Protein AF-A0A2H5YA88-F1 (afdb_monomer_lite)

Structure (mmCIF, N/CA/C/O backbone):
data_AF-A0A2H5YA88-F1
#
_entry.id   AF-A0A2H5YA88-F1
#
loop_
_atom_site.group_PDB
_atom_site.id
_atom_site.type_symbol
_atom_site.label_atom_id
_atom_site.label_alt_id
_atom_site.label_comp_id
_atom_site.label_asym_id
_atom_site.label_entity_id
_atom_site.label_seq_id
_atom_site.pdbx_PDB_ins_code
_atom_site.Cartn_x
_atom_site.Cartn_y
_atom_site.Cartn_z
_atom_site.occupancy
_atom_site.B_iso_or_equiv
_atom_site.auth_seq_id
_atom_site.auth_comp_id
_atom_site.auth_asym_id
_atom_site.auth_atom_id
_atom_site.pdbx_PDB_model_num
ATOM 1 N N . MET A 1 1 ? -12.006 3.387 -10.095 1.00 69.56 1 MET A N 1
ATOM 2 C CA . MET A 1 1 ? -12.401 4.688 -9.503 1.00 69.56 1 MET A CA 1
ATOM 3 C C . MET A 1 1 ? -11.490 5.780 -10.049 1.00 69.56 1 MET A C 1
ATOM 5 O O . MET A 1 1 ? -10.291 5.551 -10.078 1.00 69.56 1 MET A O 1
ATOM 9 N N . ARG A 1 2 ? -12.018 6.943 -10.466 1.00 90.81 2 ARG A N 1
ATOM 10 C CA . ARG A 1 2 ? -11.191 8.052 -11.000 1.00 90.81 2 ARG A CA 1
ATOM 11 C C . ARG A 1 2 ? -10.284 8.696 -9.940 1.00 90.81 2 ARG A C 1
ATOM 13 O O . ARG A 1 2 ? -9.169 9.083 -10.257 1.00 90.81 2 ARG A O 1
ATOM 20 N N . ALA A 1 3 ? -10.730 8.746 -8.684 1.00 92.00 3 ALA A N 1
ATOM 21 C CA . ALA A 1 3 ? -9.955 9.311 -7.575 1.00 92.00 3 ALA A CA 1
ATOM 22 C C . ALA A 1 3 ? -8.628 8.570 -7.309 1.00 92.00 3 ALA A C 1
ATOM 24 O O . ALA A 1 3 ? -7.672 9.178 -6.848 1.00 92.00 3 ALA A O 1
ATOM 25 N N . ALA A 1 4 ? -8.550 7.280 -7.651 1.00 94.31 4 ALA A N 1
ATOM 26 C CA . ALA A 1 4 ? -7.355 6.460 -7.455 1.00 94.31 4 ALA A CA 1
ATOM 27 C C . ALA A 1 4 ? -6.375 6.502 -8.643 1.00 94.31 4 ALA A C 1
ATOM 29 O O . ALA A 1 4 ? -5.309 5.898 -8.566 1.00 94.31 4 ALA A O 1
ATOM 30 N N . THR A 1 5 ? -6.705 7.187 -9.748 1.00 95.06 5 THR A N 1
ATOM 31 C CA . THR A 1 5 ? -5.843 7.239 -10.945 1.00 95.06 5 THR A CA 1
ATOM 32 C C . THR A 1 5 ? -4.461 7.783 -10.619 1.00 95.06 5 THR A C 1
ATOM 34 O O . THR A 1 5 ? -3.464 7.277 -11.133 1.00 95.06 5 THR A O 1
ATOM 37 N N . SER A 1 6 ? -4.393 8.778 -9.732 1.00 95.62 6 SER A N 1
ATOM 38 C CA . SER A 1 6 ? -3.120 9.350 -9.323 1.00 95.62 6 SER A CA 1
ATOM 39 C C . SER A 1 6 ? -2.213 8.305 -8.693 1.00 95.62 6 SER A C 1
ATOM 41 O O . SER A 1 6 ? -1.019 8.496 -8.792 1.00 95.62 6 SER A O 1
ATOM 43 N N . PHE A 1 7 ? -2.710 7.193 -8.129 1.00 97.75 7 PHE A N 1
ATOM 44 C CA . PHE A 1 7 ? -1.893 6.178 -7.449 1.00 97.75 7 PHE A CA 1
ATOM 45 C C . PHE A 1 7 ? -0.937 5.382 -8.370 1.00 97.75 7 PHE A C 1
ATOM 47 O O . PHE A 1 7 ? -0.061 4.662 -7.880 1.00 97.75 7 PHE A O 1
ATOM 54 N N . GLY A 1 8 ? -1.074 5.478 -9.695 1.00 95.75 8 GLY A N 1
ATOM 55 C CA . GLY A 1 8 ? -0.344 4.652 -10.669 1.00 95.75 8 GLY A CA 1
ATOM 56 C C . GLY A 1 8 ? 1.147 4.977 -10.868 1.00 95.75 8 GLY A C 1
ATOM 57 O O . GLY A 1 8 ? 1.504 5.948 -11.526 1.00 95.75 8 GLY A O 1
ATOM 58 N N . GLY A 1 9 ? 2.042 4.096 -10.406 1.00 95.56 9 GLY A N 1
ATOM 59 C CA . GLY A 1 9 ? 3.493 4.371 -10.342 1.00 95.56 9 GLY A CA 1
ATOM 60 C C . GLY A 1 9 ? 3.963 4.823 -8.955 1.00 95.56 9 GLY A C 1
ATOM 61 O O . GLY A 1 9 ? 5.127 5.184 -8.772 1.00 95.56 9 GLY A O 1
ATOM 62 N N . GLY A 1 10 ? 3.048 4.754 -7.985 1.00 96.44 10 GLY A N 1
ATOM 63 C CA . GLY A 1 10 ? 3.292 4.835 -6.554 1.00 96.44 10 GLY A CA 1
ATOM 64 C C . GLY A 1 10 ? 3.553 6.229 -5.990 1.00 96.44 10 GLY A C 1
ATOM 65 O O . GLY A 1 10 ? 4.360 6.384 -5.085 1.00 96.44 10 GLY A O 1
ATOM 66 N N . VAL A 1 11 ? 2.981 7.310 -6.499 1.00 74.62 11 VAL A N 1
ATOM 67 C CA . VAL A 1 11 ? 1.591 7.455 -6.940 1.00 74.62 11 VAL A CA 1
ATOM 68 C C . VAL A 1 11 ? 1.612 7.995 -8.356 1.00 74.62 11 VAL A C 1
ATOM 70 O O . VAL A 1 11 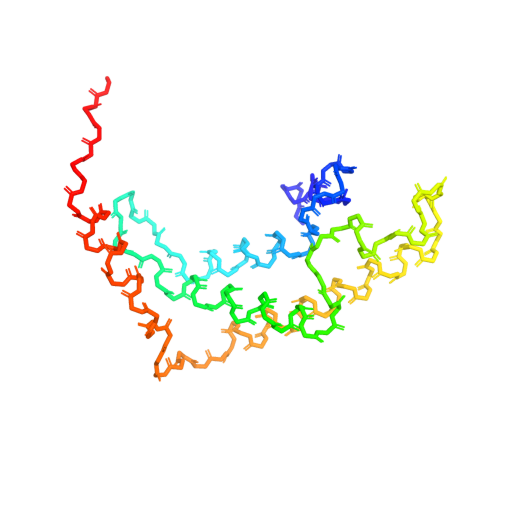? 1.457 7.213 -9.269 1.00 74.62 11 VAL A O 1
ATOM 73 N N . ALA A 1 12 ? 1.944 9.259 -8.579 1.00 95.44 12 ALA A N 1
ATOM 74 C CA . ALA A 1 12 ? 2.094 9.819 -9.917 1.00 95.44 12 ALA A CA 1
ATOM 75 C C . ALA A 1 12 ? 3.540 9.626 -10.410 1.00 95.44 12 ALA A C 1
ATOM 77 O O . ALA A 1 12 ? 4.289 10.588 -10.535 1.00 95.44 12 ALA A O 1
ATOM 78 N N . LEU A 1 13 ? 3.962 8.371 -10.615 1.00 95.38 13 LEU A N 1
ATOM 79 C CA . LEU A 1 13 ? 5.325 7.992 -11.048 1.00 95.38 13 LEU A CA 1
ATOM 80 C C . LEU A 1 13 ? 6.476 8.378 -10.095 1.00 95.38 13 LEU A C 1
ATOM 82 O O . LEU A 1 13 ? 7.644 8.270 -10.465 1.00 95.38 13 LEU A O 1
ATOM 86 N N . SER A 1 14 ? 6.186 8.768 -8.853 1.00 96.88 14 SER A N 1
ATOM 87 C CA . SER A 1 14 ? 7.210 9.150 -7.867 1.00 96.88 14 SER A CA 1
ATOM 88 C C . SER A 1 14 ? 8.039 7.976 -7.335 1.00 96.88 14 SER A C 1
ATOM 90 O O . SER A 1 14 ? 8.969 8.192 -6.562 1.00 96.88 14 SER A O 1
ATOM 92 N N . LYS A 1 15 ? 7.702 6.734 -7.718 1.00 96.56 15 LYS A N 1
ATOM 93 C CA . LYS A 1 15 ? 8.366 5.497 -7.274 1.00 96.56 15 LYS A CA 1
ATOM 94 C C . LYS A 1 15 ? 8.280 5.243 -5.756 1.00 96.56 15 LYS A C 1
ATOM 96 O O . LYS A 1 15 ? 9.000 4.381 -5.253 1.00 96.56 15 LYS A O 1
ATOM 101 N N . GLY A 1 16 ? 7.379 5.936 -5.053 1.00 97.88 16 GLY A N 1
ATOM 102 C CA . GLY A 1 16 ? 7.112 5.795 -3.618 1.00 97.88 16 GLY A CA 1
ATOM 103 C C . GLY A 1 16 ? 6.306 4.540 -3.269 1.00 97.88 16 GLY A C 1
ATOM 104 O O . GLY A 1 16 ? 6.573 3.458 -3.785 1.00 97.88 16 GLY A O 1
ATOM 105 N N . MET A 1 17 ? 5.320 4.647 -2.375 1.00 97.81 17 MET A N 1
ATOM 106 C CA . MET A 1 17 ? 4.460 3.515 -1.996 1.00 97.81 17 MET A CA 1
ATOM 107 C C . MET A 1 17 ? 3.660 3.007 -3.201 1.00 97.81 17 MET A C 1
ATOM 109 O O . MET A 1 17 ? 3.043 3.798 -3.902 1.00 97.81 17 MET A O 1
ATOM 113 N N . CYS A 1 18 ? 3.641 1.695 -3.447 1.00 98.44 18 CYS A N 1
ATOM 114 C CA . CYS A 1 18 ? 2.925 1.108 -4.577 1.00 98.44 18 CYS A CA 1
ATOM 115 C C . CYS A 1 18 ? 1.439 1.491 -4.580 1.00 98.44 18 CYS A C 1
ATOM 117 O O . CYS A 1 18 ? 0.764 1.401 -3.557 1.00 98.44 18 CYS A O 1
ATOM 119 N N . GLY A 1 19 ? 0.910 1.856 -5.751 1.00 98.06 19 GLY A N 1
ATOM 120 C CA . GLY A 1 19 ? -0.469 2.332 -5.873 1.00 98.06 19 GLY A CA 1
ATOM 121 C C . GLY A 1 19 ? -1.528 1.332 -5.413 1.00 98.06 19 GLY A C 1
ATOM 122 O O . GLY A 1 19 ? -2.544 1.736 -4.852 1.00 98.06 19 GLY A O 1
ATOM 123 N N . CYS A 1 20 ? -1.283 0.028 -5.586 1.00 98.25 20 CYS A N 1
ATOM 124 C CA . CYS A 1 20 ? -2.181 -1.005 -5.066 1.00 98.25 20 CYS A CA 1
ATOM 125 C C . CYS A 1 20 ? -2.176 -1.044 -3.528 1.00 98.25 20 CYS A C 1
ATOM 127 O O . CYS A 1 20 ? -3.233 -1.177 -2.923 1.00 98.25 20 CYS A O 1
ATOM 129 N N . VAL A 1 21 ? -1.027 -0.805 -2.888 1.00 98.44 21 VAL A N 1
ATOM 130 C CA . VAL A 1 21 ? -0.918 -0.711 -1.425 1.00 98.44 21 VAL A CA 1
ATOM 131 C C . VAL A 1 21 ? -1.682 0.506 -0.899 1.00 98.44 21 VAL A C 1
ATOM 133 O O . VAL A 1 21 ? -2.431 0.386 0.069 1.00 98.44 21 VAL A O 1
ATOM 136 N N . SER A 1 22 ? -1.567 1.660 -1.565 1.00 97.75 22 SER A N 1
ATOM 137 C CA . SER A 1 22 ? -2.364 2.849 -1.226 1.00 97.75 22 SER A CA 1
ATOM 138 C C . SER A 1 22 ? -3.868 2.601 -1.400 1.00 97.75 22 SER A C 1
ATOM 140 O O . SER A 1 22 ? -4.660 2.983 -0.540 1.00 97.75 22 SER A O 1
ATOM 142 N N . ALA A 1 23 ? -4.268 1.908 -2.471 1.00 96.94 23 ALA A N 1
ATOM 143 C CA . ALA A 1 23 ? -5.662 1.537 -2.704 1.00 96.94 23 ALA A CA 1
ATOM 144 C C . ALA A 1 23 ? -6.200 0.558 -1.645 1.00 96.94 23 ALA A C 1
ATOM 146 O O . ALA A 1 23 ? -7.338 0.710 -1.206 1.00 96.94 23 ALA A O 1
ATOM 147 N N . ALA A 1 24 ? -5.390 -0.406 -1.197 1.00 97.44 24 ALA A N 1
ATOM 148 C CA . ALA A 1 24 ? -5.752 -1.333 -0.128 1.00 97.44 24 ALA A CA 1
ATOM 149 C C . ALA A 1 24 ? -5.976 -0.612 1.205 1.00 97.44 24 ALA A C 1
ATOM 151 O O . ALA A 1 24 ? -6.999 -0.822 1.854 1.00 97.44 24 ALA A O 1
ATOM 152 N N . ALA A 1 25 ? -5.060 0.286 1.582 1.00 95.62 25 ALA A N 1
ATOM 153 C CA . ALA A 1 25 ? -5.203 1.099 2.787 1.00 95.62 25 ALA A CA 1
ATOM 154 C C . ALA A 1 25 ? -6.475 1.962 2.739 1.00 95.62 25 ALA A C 1
ATOM 156 O O . ALA A 1 25 ? -7.212 2.027 3.721 1.00 95.62 25 ALA A O 1
ATOM 157 N N . MET A 1 26 ? -6.772 2.563 1.581 1.00 95.31 26 MET A N 1
ATOM 158 C CA . MET A 1 26 ? -8.006 3.321 1.370 1.00 95.31 26 MET A CA 1
ATOM 159 C C . MET A 1 26 ? -9.250 2.435 1.526 1.00 95.31 26 MET A C 1
ATOM 161 O O . MET A 1 26 ? -10.165 2.805 2.253 1.00 95.31 26 MET A O 1
ATOM 165 N N . ALA A 1 27 ? -9.283 1.258 0.893 1.00 95.44 27 ALA A N 1
ATOM 166 C CA . ALA A 1 27 ? -10.424 0.345 0.965 1.00 95.44 27 ALA A CA 1
ATOM 167 C C . ALA A 1 27 ? -10.698 -0.140 2.400 1.00 95.44 27 ALA A C 1
ATOM 169 O O . ALA A 1 27 ? -11.844 -0.144 2.844 1.00 95.44 27 ALA A O 1
ATOM 170 N N . LEU A 1 28 ? -9.650 -0.493 3.148 1.00 94.19 28 LEU A N 1
ATOM 171 C CA . LEU A 1 28 ? -9.770 -0.910 4.548 1.00 94.19 28 LEU A CA 1
ATOM 172 C C . LEU A 1 28 ? -10.179 0.254 5.460 1.00 94.19 28 LEU A C 1
ATOM 174 O O . LEU A 1 28 ? -10.992 0.065 6.361 1.00 94.19 28 LEU A O 1
ATOM 178 N N . GLY A 1 29 ? -9.677 1.464 5.201 1.00 92.06 29 GLY A N 1
ATOM 179 C CA . GLY A 1 29 ? -10.113 2.674 5.897 1.00 92.06 29 GLY A CA 1
ATOM 180 C C . GLY A 1 29 ? -11.585 3.006 5.641 1.00 92.06 29 GLY A C 1
ATOM 181 O O . GLY A 1 29 ? -12.289 3.388 6.567 1.00 92.06 29 GLY A O 1
ATOM 182 N N . MET A 1 30 ? -12.079 2.799 4.417 1.00 92.19 30 MET A N 1
ATOM 183 C CA . MET A 1 30 ? -13.501 2.970 4.094 1.00 92.19 30 MET A CA 1
ATOM 184 C C . MET A 1 30 ? -14.397 1.940 4.795 1.00 92.19 30 MET A C 1
ATOM 186 O O . MET A 1 30 ? -15.541 2.254 5.102 1.00 92.19 30 MET A O 1
ATOM 190 N N . ALA A 1 31 ? -13.898 0.724 5.030 1.00 91.94 31 ALA A N 1
ATOM 191 C CA . ALA A 1 31 ? -14.670 -0.349 5.654 1.00 91.94 31 ALA A CA 1
ATOM 192 C C . ALA A 1 31 ? -14.653 -0.309 7.192 1.00 91.94 31 ALA A C 1
ATOM 194 O O . ALA A 1 31 ? -15.658 -0.630 7.819 1.00 91.94 31 ALA A O 1
ATOM 195 N N . PHE A 1 32 ? -13.521 0.061 7.799 1.00 88.19 32 PHE A N 1
ATOM 196 C CA . PHE A 1 32 ? -13.280 -0.100 9.242 1.00 88.19 32 PHE A CA 1
ATOM 197 C C . PHE A 1 32 ? -12.794 1.180 9.942 1.00 88.19 32 PHE A C 1
ATOM 199 O O . PHE A 1 32 ? -12.386 1.136 11.106 1.00 88.19 32 PHE A O 1
ATOM 206 N N . GLY A 1 33 ? -12.730 2.303 9.222 1.00 86.31 33 GLY A N 1
ATOM 207 C CA . GLY A 1 33 ? -12.275 3.588 9.750 1.00 86.31 33 GLY A CA 1
ATOM 208 C C . GLY A 1 33 ? -13.326 4.301 10.602 1.00 86.31 33 GLY A C 1
ATOM 209 O O . GLY A 1 33 ? -14.500 3.945 10.608 1.00 86.31 33 GLY A O 1
ATOM 210 N N . SER A 1 34 ? -12.885 5.338 11.318 1.00 81.31 34 SER A N 1
ATOM 211 C CA . SER A 1 34 ? -13.762 6.231 12.084 1.00 81.31 34 SER A CA 1
ATOM 212 C C . SER A 1 34 ? -14.273 7.374 11.204 1.00 81.31 34 SER A C 1
ATOM 214 O O . SER A 1 34 ? -13.503 7.946 10.433 1.00 81.31 34 SER A O 1
ATOM 216 N N . THR A 1 35 ? -15.542 7.747 11.367 1.00 80.81 35 THR A N 1
ATOM 217 C CA . THR A 1 35 ? -16.139 8.961 10.778 1.00 80.81 35 THR A CA 1
ATOM 218 C C . THR A 1 35 ? -16.095 10.165 11.718 1.00 80.81 35 THR A C 1
ATOM 220 O O . THR A 1 35 ? -16.338 11.287 11.285 1.00 80.81 35 THR A O 1
ATOM 223 N N . GLU A 1 36 ? -15.784 9.946 12.997 1.00 75.88 36 GLU A N 1
ATOM 224 C CA . GLU A 1 36 ? -15.693 10.999 14.006 1.00 75.88 36 GLU A CA 1
ATOM 225 C C . GLU A 1 36 ? -14.391 11.812 13.839 1.00 75.88 36 GLU A C 1
ATOM 227 O O . GLU A 1 36 ? -13.314 11.205 13.779 1.00 75.88 36 GLU A O 1
ATOM 232 N N . PRO A 1 37 ? -14.443 13.162 13.817 1.00 66.06 37 PRO A N 1
ATOM 233 C CA . PRO A 1 37 ? -13.272 14.025 13.600 1.00 66.06 37 PRO A CA 1
ATOM 234 C C . PRO A 1 37 ? -12.168 13.858 14.650 1.00 66.06 37 PRO A C 1
ATOM 236 O O . PRO A 1 37 ? -10.982 13.934 14.339 1.00 66.06 37 PRO A O 1
ATOM 239 N N . THR A 1 38 ? -12.567 13.609 15.897 1.00 65.00 38 THR A N 1
ATOM 240 C CA . THR A 1 38 ? -11.685 13.292 17.034 1.00 65.00 38 THR A CA 1
ATOM 241 C C . THR A 1 38 ? -11.687 11.798 17.360 1.00 65.00 38 THR A C 1
ATOM 243 O O . THR A 1 38 ? -11.034 11.367 18.310 1.00 65.00 38 THR A O 1
ATOM 246 N N . GLY A 1 39 ? -12.436 11.015 16.575 1.00 58.53 39 GLY A N 1
ATOM 247 C CA . GLY A 1 39 ? -12.925 9.683 16.899 1.00 58.53 39 GLY A CA 1
ATOM 248 C C . GLY A 1 39 ? -11.876 8.766 17.459 1.00 58.53 39 GLY A C 1
ATOM 249 O O . GLY A 1 39 ? -10.753 8.778 16.955 1.00 58.53 39 GLY A O 1
ATOM 250 N N . THR A 1 40 ? -12.261 7.962 18.456 1.00 59.66 40 THR A N 1
ATOM 251 C CA . THR A 1 40 ? -11.450 6.889 19.043 1.00 59.66 40 THR A CA 1
ATOM 252 C C . THR A 1 40 ? -10.560 6.255 17.990 1.00 59.66 40 THR A C 1
ATOM 254 O O . THR A 1 40 ? -11.025 5.959 16.889 1.00 59.66 40 THR A O 1
ATOM 257 N N . ALA A 1 41 ? -9.292 6.069 18.337 1.00 60.03 41 ALA A N 1
ATOM 258 C CA . ALA A 1 41 ? -8.314 5.314 17.574 1.00 60.03 41 ALA A CA 1
ATOM 259 C C . ALA A 1 41 ? -8.918 4.371 16.510 1.00 60.03 41 ALA A C 1
ATOM 261 O O . ALA A 1 41 ? -9.638 3.447 16.902 1.00 60.03 41 ALA A O 1
ATOM 262 N N . PRO A 1 42 ? -8.614 4.515 15.204 1.00 68.75 42 PRO A N 1
ATOM 263 C CA . PRO A 1 42 ? -9.081 3.591 14.164 1.00 68.75 42 PRO A CA 1
ATOM 264 C C . PRO A 1 42 ? -8.330 2.244 14.246 1.00 68.75 42 PRO A C 1
ATOM 266 O O . PRO A 1 42 ? -7.715 1.790 13.282 1.00 68.75 42 PRO A O 1
ATOM 269 N N . ARG A 1 43 ? -8.356 1.621 15.436 1.00 75.44 43 ARG A N 1
ATOM 270 C CA . ARG A 1 43 ? -7.654 0.399 15.848 1.00 75.44 43 ARG A CA 1
ATOM 271 C C . ARG A 1 43 ? -7.862 -0.696 14.808 1.00 75.44 43 ARG A C 1
ATOM 273 O O . ARG A 1 43 ? -6.877 -1.216 14.299 1.00 75.44 43 ARG A O 1
ATOM 280 N N . SER A 1 44 ? -9.114 -0.966 14.433 1.00 80.56 44 SER A N 1
ATOM 281 C CA . SER A 1 44 ? -9.419 -2.051 13.495 1.00 80.56 44 SER A CA 1
ATOM 282 C C . SER A 1 44 ? -8.927 -1.766 12.071 1.00 80.56 44 SER A C 1
ATOM 284 O O . SER A 1 44 ? -8.221 -2.592 11.496 1.00 80.56 44 SER A O 1
ATOM 286 N N . ALA A 1 45 ? -9.181 -0.574 11.512 1.00 85.94 45 ALA A N 1
ATOM 287 C CA . ALA A 1 45 ? -8.651 -0.218 10.188 1.00 85.94 45 ALA A CA 1
ATOM 288 C C . ALA A 1 45 ? -7.121 -0.319 10.125 1.00 85.94 45 ALA A C 1
ATOM 290 O O . ALA A 1 45 ? -6.570 -0.810 9.139 1.00 85.94 45 ALA A O 1
ATOM 291 N N . TYR A 1 46 ? -6.429 0.121 11.177 1.00 84.38 46 TYR A N 1
ATOM 292 C CA . TYR A 1 46 ? -4.969 0.092 11.222 1.00 84.38 46 TYR A CA 1
ATOM 293 C C . TYR A 1 46 ? -4.439 -1.329 11.372 1.00 84.38 46 TYR A C 1
ATOM 295 O O . TYR A 1 46 ? -3.497 -1.691 10.669 1.00 84.38 46 TYR A O 1
ATOM 303 N N . ALA A 1 47 ? -5.048 -2.145 12.231 1.00 84.56 47 ALA A N 1
ATOM 304 C CA . ALA A 1 47 ? -4.681 -3.545 12.403 1.00 84.56 47 ALA A CA 1
ATOM 305 C C . ALA A 1 47 ? -4.806 -4.321 11.086 1.00 84.56 47 ALA A C 1
ATOM 307 O O . ALA A 1 47 ? -3.858 -4.965 10.636 1.00 84.56 47 ALA A O 1
ATOM 308 N N . ARG A 1 48 ? -5.933 -4.151 10.392 1.00 89.81 48 ARG A N 1
ATOM 309 C CA . ARG A 1 48 ? -6.196 -4.773 9.089 1.00 89.81 48 ARG A CA 1
ATOM 310 C C . ARG A 1 48 ? -5.254 -4.274 8.004 1.00 89.81 48 ARG A C 1
ATOM 312 O O . ARG A 1 48 ? -4.732 -5.070 7.224 1.00 89.81 48 ARG A O 1
ATOM 319 N N . ALA A 1 49 ? -4.979 -2.969 7.968 1.00 92.62 49 ALA A N 1
ATOM 320 C CA . ALA A 1 49 ? -3.991 -2.412 7.051 1.00 92.62 49 ALA A CA 1
ATOM 321 C C . ALA A 1 49 ? -2.587 -2.966 7.334 1.00 92.62 49 ALA A C 1
ATOM 323 O O . ALA A 1 49 ? -1.858 -3.283 6.396 1.00 92.62 49 ALA A O 1
ATOM 324 N N . ARG A 1 50 ? -2.204 -3.144 8.605 1.00 90.50 50 ARG A N 1
ATOM 325 C CA . ARG A 1 50 ? -0.931 -3.778 8.975 1.00 90.50 50 ARG A CA 1
ATOM 326 C C . ARG A 1 50 ? -0.866 -5.234 8.532 1.00 90.50 50 ARG A C 1
ATOM 328 O O . ARG A 1 50 ? 0.137 -5.601 7.925 1.00 90.50 50 ARG A O 1
ATOM 335 N N . ALA A 1 51 ? -1.922 -6.012 8.760 1.00 91.81 51 ALA A N 1
ATOM 336 C CA . ALA A 1 51 ? -2.004 -7.399 8.308 1.00 91.81 51 ALA A CA 1
ATOM 337 C C . ALA A 1 51 ? -1.829 -7.501 6.783 1.00 91.81 51 ALA A C 1
ATOM 339 O O . ALA A 1 51 ? -1.012 -8.284 6.296 1.00 91.81 51 ALA A O 1
ATOM 340 N N . PHE A 1 52 ? -2.506 -6.633 6.023 1.00 96.44 52 PHE A N 1
ATOM 341 C CA . PHE A 1 52 ? -2.308 -6.527 4.577 1.00 96.44 52 PHE A CA 1
ATOM 342 C C . PHE A 1 52 ? -0.853 -6.189 4.212 1.00 96.44 52 PHE A C 1
ATOM 344 O O . PHE A 1 52 ? -0.252 -6.844 3.359 1.00 96.44 52 PHE A O 1
ATOM 351 N N . LEU A 1 53 ? -0.268 -5.168 4.847 1.00 96.81 5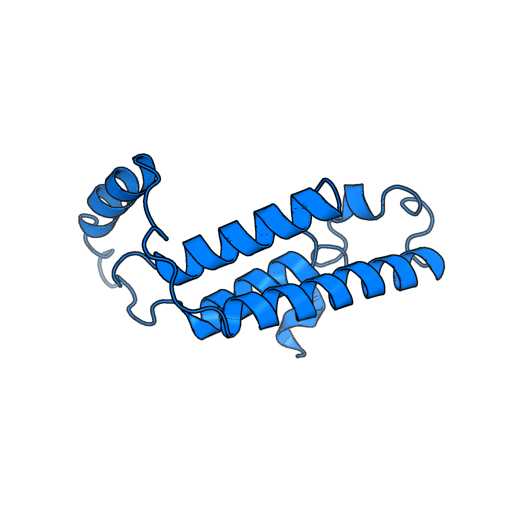3 LEU A N 1
ATOM 352 C CA . LEU A 1 53 ? 1.101 -4.730 4.566 1.00 96.81 53 LEU A CA 1
ATOM 353 C C . LEU A 1 53 ? 2.129 -5.825 4.870 1.00 96.81 53 LEU A C 1
ATOM 355 O O . LEU A 1 53 ? 3.125 -5.947 4.157 1.00 96.81 53 LEU A O 1
ATOM 359 N N . GLU A 1 54 ? 1.915 -6.606 5.924 1.00 95.44 54 GLU A N 1
ATOM 360 C CA . GLU A 1 54 ? 2.750 -7.753 6.261 1.00 95.44 54 GLU A CA 1
ATOM 361 C C . GLU A 1 54 ? 2.632 -8.856 5.208 1.00 95.44 54 GLU A C 1
ATOM 363 O O . GLU A 1 54 ? 3.653 -9.291 4.673 1.00 95.44 54 GLU A O 1
ATOM 368 N N . ALA A 1 55 ? 1.410 -9.239 4.827 1.00 96.38 55 ALA A N 1
ATOM 369 C CA . ALA A 1 55 ? 1.175 -10.224 3.773 1.00 96.38 55 ALA A CA 1
ATOM 370 C C . ALA A 1 55 ? 1.806 -9.792 2.436 1.00 96.38 55 ALA A C 1
ATOM 372 O O . ALA A 1 55 ? 2.486 -10.583 1.774 1.00 96.38 55 ALA A O 1
ATOM 373 N N . PHE A 1 56 ? 1.663 -8.515 2.070 1.00 98.50 56 PHE A N 1
ATOM 374 C CA . PHE A 1 56 ? 2.258 -7.949 0.861 1.00 98.50 56 PHE A CA 1
ATOM 375 C C . PHE A 1 56 ? 3.790 -7.996 0.904 1.00 98.50 56 PHE A C 1
ATOM 377 O O . PHE A 1 56 ? 4.423 -8.444 -0.054 1.00 98.50 56 PHE A O 1
ATOM 384 N N . ARG A 1 57 ? 4.412 -7.586 2.020 1.00 98.31 57 ARG A N 1
ATOM 385 C CA . ARG A 1 57 ? 5.875 -7.666 2.188 1.00 98.31 57 ARG A CA 1
ATOM 386 C C . ARG A 1 57 ? 6.369 -9.105 2.190 1.00 98.31 57 ARG A C 1
ATOM 388 O O . ARG A 1 57 ? 7.386 -9.382 1.567 1.00 98.31 57 ARG A O 1
ATOM 395 N N . LYS A 1 58 ? 5.648 -10.028 2.824 1.00 97.94 58 LYS A N 1
ATOM 396 C CA . LYS A 1 58 ? 5.989 -11.454 2.814 1.00 97.94 58 LYS A CA 1
ATOM 397 C C . LYS A 1 58 ? 6.002 -12.018 1.392 1.00 97.94 58 LYS A C 1
ATOM 399 O O . LYS A 1 58 ? 6.858 -12.835 1.069 1.00 97.94 58 LYS A O 1
ATOM 404 N N . ARG A 1 59 ? 5.079 -11.572 0.533 1.00 98.25 59 ARG A N 1
ATOM 405 C CA . ARG A 1 59 ? 4.980 -12.034 -0.857 1.00 98.25 59 ARG A CA 1
ATOM 406 C C . ARG A 1 59 ? 5.969 -11.350 -1.807 1.00 98.25 59 ARG A C 1
ATOM 408 O O . ARG A 1 59 ? 6.514 -12.022 -2.679 1.00 98.25 59 ARG A O 1
ATOM 415 N N . PHE A 1 60 ? 6.180 -10.040 -1.675 1.00 98.31 60 PHE A N 1
ATOM 416 C CA . PHE A 1 60 ? 6.905 -9.232 -2.669 1.00 98.31 60 PHE A CA 1
ATOM 417 C C . PHE A 1 60 ? 8.175 -8.545 -2.143 1.00 98.31 60 PHE A C 1
ATOM 419 O O . PHE A 1 60 ? 8.851 -7.846 -2.895 1.00 98.31 60 PHE A O 1
ATOM 426 N N . GLY A 1 61 ? 8.504 -8.714 -0.863 1.00 98.25 61 GLY A N 1
ATOM 427 C CA . GLY A 1 61 ? 9.699 -8.182 -0.200 1.00 98.25 61 GLY A CA 1
ATOM 428 C C . GLY A 1 61 ? 9.623 -6.704 0.196 1.00 98.25 61 GLY A C 1
ATOM 429 O O . GLY A 1 61 ? 10.296 -6.276 1.127 1.00 98.25 61 GLY A O 1
ATOM 430 N N . THR A 1 62 ? 8.796 -5.901 -0.472 1.00 98.44 62 THR A N 1
ATOM 431 C CA . THR A 1 62 ? 8.692 -4.455 -0.235 1.00 98.44 62 THR A CA 1
ATOM 432 C C . THR A 1 62 ? 7.328 -3.922 -0.658 1.00 98.44 62 THR A C 1
ATOM 434 O O . THR A 1 62 ? 6.610 -4.568 -1.414 1.00 98.44 62 THR A O 1
ATOM 437 N N . ILE A 1 63 ? 6.983 -2.726 -0.186 1.00 98.62 63 ILE A N 1
ATOM 438 C CA . ILE A 1 63 ? 5.799 -1.971 -0.625 1.00 98.62 63 ILE A CA 1
ATOM 439 C C . ILE A 1 63 ? 6.159 -0.825 -1.578 1.00 98.62 63 ILE A C 1
ATOM 441 O O . ILE A 1 63 ? 5.272 -0.145 -2.088 1.00 98.62 63 ILE A O 1
ATOM 445 N N . THR A 1 64 ? 7.449 -0.574 -1.801 1.00 98.56 64 THR A N 1
ATOM 446 C CA . THR A 1 64 ? 7.935 0.556 -2.597 1.00 98.56 64 THR A CA 1
ATOM 447 C C . THR A 1 64 ? 7.865 0.225 -4.085 1.00 98.56 64 THR A C 1
ATOM 449 O O . THR A 1 64 ? 8.509 -0.714 -4.549 1.00 98.56 64 THR A O 1
ATOM 452 N N . CYS A 1 65 ? 7.108 1.016 -4.849 1.00 98.44 65 CYS A N 1
ATOM 453 C CA . CYS A 1 65 ? 6.914 0.854 -6.287 1.00 98.44 65 CYS A CA 1
ATOM 454 C C . CYS A 1 65 ? 8.246 0.823 -7.033 1.00 98.44 65 CYS A C 1
ATOM 456 O O . CYS A 1 65 ? 8.452 -0.082 -7.830 1.00 98.44 65 CYS A O 1
ATOM 458 N N . GLY A 1 66 ? 9.160 1.756 -6.737 1.00 98.00 66 GLY A N 1
ATOM 459 C CA . GLY A 1 66 ? 10.473 1.814 -7.380 1.00 98.00 66 GLY A CA 1
ATOM 460 C C . GLY A 1 66 ? 11.257 0.513 -7.253 1.00 98.00 66 GLY A C 1
ATOM 461 O O . GLY A 1 66 ? 11.801 0.031 -8.238 1.00 98.00 66 GLY A O 1
ATOM 462 N N . THR A 1 67 ? 11.245 -0.100 -6.068 1.00 98.50 67 THR A N 1
ATOM 463 C CA . THR A 1 67 ? 11.903 -1.390 -5.832 1.00 98.50 67 THR A CA 1
ATOM 464 C C . THR A 1 67 ? 11.175 -2.535 -6.542 1.00 98.50 67 THR A C 1
ATOM 466 O O . THR A 1 67 ? 11.818 -3.373 -7.166 1.00 98.50 67 THR A O 1
ATOM 469 N N . LEU A 1 68 ? 9.837 -2.553 -6.513 1.00 98.38 68 LEU A N 1
ATOM 470 C CA . LEU A 1 68 ? 9.021 -3.580 -7.180 1.00 98.38 68 LEU A CA 1
ATOM 471 C C . LEU A 1 68 ? 9.159 -3.564 -8.708 1.00 98.38 68 LEU A C 1
ATOM 473 O O . LEU A 1 68 ? 8.959 -4.593 -9.353 1.00 98.38 68 LEU A O 1
ATOM 477 N N . THR A 1 69 ? 9.475 -2.403 -9.282 1.00 97.88 69 THR A N 1
ATOM 478 C CA . THR A 1 69 ? 9.629 -2.198 -10.727 1.00 97.88 69 THR A CA 1
ATOM 479 C C . THR A 1 69 ? 11.069 -1.908 -11.141 1.00 97.88 69 THR A C 1
ATOM 481 O O . THR A 1 69 ? 11.284 -1.490 -12.277 1.00 97.88 69 THR A O 1
ATOM 484 N N . ALA A 1 70 ? 12.049 -2.114 -10.255 1.00 97.62 70 ALA A N 1
ATOM 485 C CA . ALA A 1 70 ? 13.454 -1.789 -10.506 1.00 97.62 70 ALA A CA 1
ATOM 486 C C . ALA A 1 70 ? 14.008 -2.358 -11.832 1.00 97.62 70 ALA A C 1
ATOM 488 O O . ALA A 1 70 ? 14.715 -1.624 -12.523 1.00 97.62 70 ALA A O 1
ATOM 489 N N . PRO A 1 71 ? 13.639 -3.583 -12.274 1.00 97.75 71 PRO A N 1
ATOM 490 C CA . PRO A 1 71 ? 14.098 -4.112 -13.563 1.00 97.75 71 PRO A CA 1
ATOM 491 C C . PRO A 1 71 ? 13.716 -3.263 -14.787 1.00 97.75 71 PRO A C 1
ATOM 493 O O . PRO A 1 71 ? 14.383 -3.342 -15.814 1.00 97.75 71 PRO A O 1
ATOM 496 N N . TRP A 1 72 ? 12.670 -2.437 -14.686 1.00 97.50 72 TRP A N 1
ATOM 497 C CA . TRP A 1 72 ? 12.147 -1.609 -15.780 1.00 97.50 72 TRP A CA 1
ATOM 498 C C . TRP A 1 72 ? 12.321 -0.111 -15.523 1.00 97.50 72 TRP A C 1
ATOM 500 O O . TRP A 1 72 ? 11.590 0.711 -16.070 1.00 97.50 72 TRP A O 1
ATOM 510 N N . GLU A 1 73 ? 13.284 0.281 -14.687 1.00 93.25 73 GLU A N 1
ATOM 511 C CA . GLU A 1 73 ? 13.501 1.689 -14.345 1.00 93.25 73 GLU A CA 1
ATOM 512 C C . GLU A 1 73 ? 13.756 2.583 -15.573 1.00 93.25 73 GLU A C 1
ATOM 514 O O . GLU A 1 73 ? 13.280 3.717 -15.617 1.00 93.25 73 GLU A O 1
ATOM 519 N N . ARG A 1 74 ? 14.487 2.070 -16.569 1.00 94.31 74 ARG A N 1
ATOM 520 C CA . ARG A 1 74 ? 14.855 2.808 -17.791 1.00 94.31 74 ARG A CA 1
ATOM 521 C C . ARG A 1 74 ? 13.810 2.729 -18.903 1.00 94.31 74 ARG A C 1
ATOM 523 O O . ARG A 1 74 ? 13.893 3.486 -19.861 1.00 94.31 74 ARG A O 1
ATOM 530 N N . ASP A 1 75 ? 12.843 1.831 -18.770 1.00 95.69 75 ASP A N 1
ATOM 531 C CA . ASP A 1 75 ? 11.751 1.637 -19.718 1.00 95.69 75 ASP A CA 1
ATOM 532 C C . ASP A 1 75 ? 10.480 1.356 -18.926 1.00 95.69 75 ASP A C 1
ATOM 534 O O . ASP A 1 75 ? 9.998 0.227 -18.826 1.00 95.69 75 ASP A O 1
ATOM 538 N N . PHE A 1 76 ? 9.938 2.400 -18.299 1.00 92.19 76 PHE A N 1
ATOM 539 C CA . PHE A 1 76 ? 8.734 2.212 -17.509 1.00 92.19 76 PHE A CA 1
ATOM 540 C C . PHE A 1 76 ? 7.575 1.775 -18.413 1.00 92.19 76 PHE A C 1
ATOM 542 O O . PHE A 1 76 ? 6.742 0.997 -17.977 1.00 92.19 76 PHE A O 1
ATOM 549 N N . ALA A 1 77 ? 7.526 2.172 -19.687 1.00 93.56 77 ALA A N 1
ATOM 550 C CA . ALA A 1 77 ? 6.471 1.771 -20.624 1.00 93.56 77 ALA A CA 1
ATOM 551 C C . ALA A 1 77 ? 6.481 0.271 -20.994 1.00 93.56 77 ALA A C 1
ATOM 553 O O . ALA A 1 77 ? 5.536 -0.192 -21.632 1.00 93.56 77 ALA A O 1
ATOM 554 N N . ASN A 1 78 ? 7.482 -0.495 -20.551 1.00 97.12 78 ASN A N 1
ATOM 555 C CA . ASN A 1 78 ? 7.619 -1.910 -20.860 1.00 97.12 78 ASN A CA 1
ATOM 556 C C . ASN A 1 78 ? 6.352 -2.738 -20.527 1.00 97.12 78 ASN A C 1
ATOM 558 O O . ASN A 1 78 ? 5.881 -2.709 -19.382 1.00 97.12 78 ASN A O 1
ATOM 562 N N . PRO A 1 79 ? 5.822 -3.550 -21.463 1.00 97.31 79 PRO A N 1
ATOM 563 C CA . PRO A 1 79 ? 4.655 -4.399 -21.209 1.00 97.31 79 PRO A CA 1
ATOM 564 C C . PRO A 1 79 ? 4.847 -5.402 -20.064 1.00 97.31 79 PRO A C 1
ATOM 566 O O . PRO A 1 79 ? 3.908 -5.670 -19.316 1.00 97.31 79 PRO A O 1
ATOM 569 N N . GLN A 1 80 ? 6.063 -5.919 -19.861 1.00 97.88 80 GLN A N 1
ATOM 570 C CA . GLN A 1 80 ? 6.345 -6.853 -18.766 1.00 97.88 80 GLN A CA 1
ATOM 571 C C . GLN A 1 80 ? 6.177 -6.190 -17.395 1.00 97.88 80 GLN A C 1
ATOM 573 O O . GLN A 1 80 ? 5.674 -6.816 -16.461 1.00 97.88 80 GLN A O 1
ATOM 578 N N . ARG A 1 81 ? 6.503 -4.895 -17.288 1.00 97.19 81 ARG A N 1
ATOM 579 C CA . ARG A 1 81 ? 6.219 -4.096 -16.092 1.00 97.19 81 ARG A CA 1
ATOM 580 C C . ARG A 1 81 ? 4.717 -3.993 -15.851 1.00 97.19 81 ARG A C 1
ATOM 582 O O . ARG A 1 81 ? 4.280 -4.114 -14.710 1.00 97.19 81 ARG A O 1
ATOM 589 N N . VAL A 1 82 ? 3.921 -3.792 -16.902 1.00 95.81 82 VAL A N 1
ATOM 590 C CA . VAL A 1 82 ? 2.454 -3.722 -16.794 1.00 95.81 82 VAL A CA 1
ATOM 591 C C . VAL A 1 82 ? 1.880 -5.052 -16.292 1.00 95.81 82 VAL A C 1
ATOM 593 O O . VAL A 1 82 ? 1.062 -5.037 -15.373 1.00 95.81 82 VAL A O 1
ATOM 596 N N . TYR A 1 83 ? 2.361 -6.194 -16.796 1.00 97.88 83 TYR A N 1
ATOM 597 C CA . TYR A 1 83 ? 1.968 -7.514 -16.282 1.00 97.88 83 TYR A CA 1
ATOM 598 C C . TYR A 1 83 ? 2.363 -7.713 -14.818 1.00 97.88 83 TYR A C 1
ATOM 600 O O . TYR A 1 83 ? 1.554 -8.193 -14.024 1.00 97.88 83 TYR A O 1
ATOM 608 N N . ARG A 1 84 ? 3.560 -7.267 -14.422 1.00 97.69 84 ARG A N 1
ATOM 609 C CA . ARG A 1 84 ? 3.965 -7.272 -13.013 1.00 97.69 84 ARG A CA 1
ATOM 610 C C . ARG A 1 84 ? 3.032 -6.414 -12.158 1.00 97.69 84 ARG A C 1
ATOM 612 O O . ARG A 1 84 ? 2.613 -6.853 -11.096 1.00 97.69 84 ARG A O 1
ATOM 619 N N . CYS A 1 85 ? 2.667 -5.214 -12.607 1.00 97.94 85 CYS A N 1
ATOM 620 C CA . CYS A 1 85 ? 1.696 -4.380 -11.897 1.00 97.94 85 CYS A CA 1
ATOM 621 C C . CYS A 1 85 ? 0.325 -5.063 -11.773 1.00 97.94 85 CYS A C 1
ATOM 623 O O . CYS A 1 85 ? -0.294 -4.958 -10.717 1.00 97.94 85 CYS A O 1
ATOM 625 N N . ALA A 1 86 ? -0.130 -5.781 -12.803 1.00 98.19 86 ALA A N 1
ATOM 626 C CA . ALA A 1 86 ? -1.372 -6.548 -12.746 1.00 98.19 86 ALA A CA 1
ATOM 627 C C . ALA A 1 86 ? -1.315 -7.673 -11.695 1.00 98.19 86 ALA A C 1
ATOM 629 O O . ALA A 1 86 ? -2.270 -7.830 -10.941 1.00 98.19 86 ALA A O 1
ATOM 630 N N . GLU A 1 87 ? -0.190 -8.388 -11.571 1.00 98.44 87 GLU A N 1
ATOM 631 C CA . GLU A 1 87 ? 0.022 -9.397 -10.517 1.00 98.44 87 GLU A CA 1
ATOM 632 C C . GLU A 1 87 ? -0.076 -8.786 -9.110 1.00 98.44 87 GLU A C 1
ATOM 634 O O . GLU A 1 87 ? -0.746 -9.332 -8.232 1.00 98.44 87 GLU A O 1
ATOM 639 N N . LEU A 1 88 ? 0.563 -7.629 -8.893 1.00 98.62 88 LEU A N 1
ATOM 640 C CA . LEU A 1 88 ? 0.498 -6.922 -7.610 1.00 98.62 88 LEU A CA 1
ATOM 641 C C . LEU A 1 88 ? -0.946 -6.515 -7.274 1.00 98.62 88 LEU A C 1
ATOM 643 O O . LEU A 1 88 ? -1.373 -6.627 -6.122 1.00 98.62 88 LEU A O 1
ATOM 647 N N . VAL A 1 89 ? -1.702 -6.052 -8.275 1.00 98.44 89 VAL A N 1
ATOM 648 C CA . VAL A 1 89 ? -3.111 -5.665 -8.122 1.00 98.44 89 VAL A CA 1
ATOM 649 C C . VAL A 1 89 ? -3.994 -6.880 -7.832 1.00 98.44 89 VAL A C 1
ATOM 651 O O . VAL A 1 89 ? -4.798 -6.802 -6.908 1.00 98.44 89 VAL A O 1
ATOM 654 N N . ASP A 1 90 ? -3.833 -7.999 -8.544 1.00 98.69 90 ASP A N 1
ATOM 655 C CA . ASP A 1 90 ? -4.607 -9.228 -8.301 1.00 98.69 90 ASP A CA 1
ATOM 656 C C . ASP A 1 90 ? -4.386 -9.754 -6.877 1.00 98.69 90 ASP A C 1
ATOM 658 O O . ASP A 1 90 ? -5.353 -9.960 -6.141 1.00 98.69 90 ASP A O 1
ATOM 662 N N . PHE A 1 91 ? -3.124 -9.863 -6.441 1.00 98.69 91 PHE A N 1
ATOM 663 C CA . PHE A 1 91 ? -2.813 -10.217 -5.055 1.00 98.69 91 PHE A CA 1
ATOM 664 C C . PHE A 1 91 ? -3.487 -9.260 -4.071 1.00 98.69 91 PHE A C 1
ATOM 666 O O . PHE A 1 91 ? -4.111 -9.692 -3.104 1.00 98.69 91 PHE A O 1
ATOM 673 N N . THR A 1 92 ? -3.384 -7.955 -4.334 1.00 98.56 92 THR A N 1
ATOM 674 C CA . THR A 1 92 ? -3.953 -6.936 -3.454 1.00 98.56 92 THR A CA 1
ATOM 675 C C . THR A 1 92 ? -5.458 -7.094 -3.296 1.00 98.56 92 THR A C 1
ATOM 677 O O . THR A 1 92 ? -5.960 -7.056 -2.176 1.00 98.56 92 THR A O 1
ATOM 680 N N . VAL A 1 93 ? -6.180 -7.292 -4.399 1.00 98.19 93 VAL A N 1
ATOM 681 C CA . VAL A 1 93 ? -7.634 -7.476 -4.380 1.00 98.19 93 VAL A CA 1
ATOM 682 C C . VAL A 1 93 ? -8.008 -8.709 -3.563 1.00 98.19 93 VAL A C 1
ATOM 684 O O . VAL A 1 93 ? -8.858 -8.607 -2.680 1.00 98.19 93 VAL A O 1
ATOM 687 N N . ARG A 1 94 ? -7.349 -9.848 -3.806 1.00 98.19 94 ARG A N 1
ATOM 688 C CA . ARG A 1 94 ? -7.623 -11.102 -3.087 1.00 98.19 94 ARG A CA 1
ATOM 689 C C . ARG A 1 94 ? -7.373 -10.967 -1.591 1.00 98.19 94 ARG A C 1
ATOM 691 O O . ARG A 1 94 ? -8.196 -11.402 -0.789 1.00 98.19 94 ARG A O 1
ATOM 698 N N . GLU A 1 95 ? -6.260 -10.348 -1.217 1.00 97.81 95 GLU A N 1
ATOM 699 C CA . GLU A 1 95 ? -5.881 -10.216 0.187 1.00 97.81 95 GLU A CA 1
ATOM 700 C C . GLU A 1 95 ? -6.778 -9.218 0.925 1.00 97.81 95 GLU A C 1
ATOM 702 O O . GLU A 1 95 ? -7.209 -9.479 2.046 1.00 97.81 95 GLU A O 1
ATOM 707 N N . VAL A 1 96 ? -7.149 -8.110 0.277 1.00 97.12 96 VAL A N 1
ATOM 708 C CA . VAL A 1 96 ? -8.131 -7.170 0.833 1.00 97.12 96 VAL A CA 1
ATOM 709 C C . VAL A 1 96 ? -9.496 -7.836 0.982 1.00 97.12 96 VAL A C 1
ATOM 711 O O . VAL A 1 96 ? -10.109 -7.695 2.033 1.00 97.12 96 VAL A O 1
ATOM 714 N N . GLN A 1 97 ? -9.965 -8.603 -0.007 1.00 96.81 97 GLN A N 1
ATOM 715 C CA . GLN A 1 97 ? -11.214 -9.365 0.114 1.00 96.81 97 GLN A CA 1
ATOM 716 C C . GLN A 1 97 ? -11.163 -10.352 1.282 1.00 96.81 97 GLN A C 1
ATOM 718 O O . GLN A 1 97 ? -12.097 -10.399 2.081 1.00 96.81 97 GLN A O 1
ATOM 723 N N . ARG A 1 98 ? -10.058 -11.090 1.435 1.00 95.50 98 ARG A N 1
ATOM 724 C CA . ARG A 1 98 ? -9.854 -11.992 2.575 1.00 95.50 98 ARG A CA 1
ATOM 725 C C . ARG A 1 98 ? -9.989 -11.246 3.903 1.00 95.50 98 ARG A C 1
ATOM 727 O O . ARG A 1 98 ? -10.694 -11.715 4.786 1.00 95.50 98 ARG A O 1
ATOM 734 N N . ILE A 1 99 ? -9.351 -10.084 4.032 1.00 94.12 99 ILE A N 1
ATOM 735 C CA . ILE A 1 99 ? -9.386 -9.266 5.253 1.00 94.12 99 ILE A CA 1
ATOM 736 C C . ILE A 1 99 ? -10.769 -8.649 5.489 1.00 94.12 99 ILE A C 1
ATOM 738 O O . ILE A 1 99 ? -11.201 -8.570 6.633 1.00 94.12 99 ILE A O 1
ATOM 742 N N . LEU A 1 100 ? -11.481 -8.230 4.441 1.00 92.69 100 LEU A N 1
ATOM 743 C CA . LEU A 1 100 ? -12.839 -7.686 4.555 1.00 92.69 100 LEU A CA 1
ATOM 744 C C . LEU A 1 100 ? -13.834 -8.724 5.089 1.00 92.69 100 LEU A C 1
ATOM 746 O O . LEU A 1 100 ? -14.758 -8.367 5.813 1.00 92.69 100 LEU A O 1
ATOM 750 N N . HIS A 1 101 ? -13.638 -9.995 4.738 1.00 90.62 101 HIS A N 1
ATOM 751 C CA . HIS A 1 101 ? -14.507 -11.099 5.150 1.00 90.62 101 HIS A CA 1
ATOM 752 C C . HIS A 1 101 ? -13.993 -11.872 6.372 1.00 90.62 101 HIS A C 1
ATOM 754 O O . HIS A 1 101 ? -14.689 -12.758 6.866 1.00 90.62 101 HIS A O 1
ATOM 760 N N . ALA A 1 102 ? -12.796 -11.557 6.871 1.00 84.50 102 ALA A N 1
ATOM 761 C CA . ALA A 1 102 ? -12.259 -12.179 8.071 1.00 84.50 102 ALA A CA 1
AT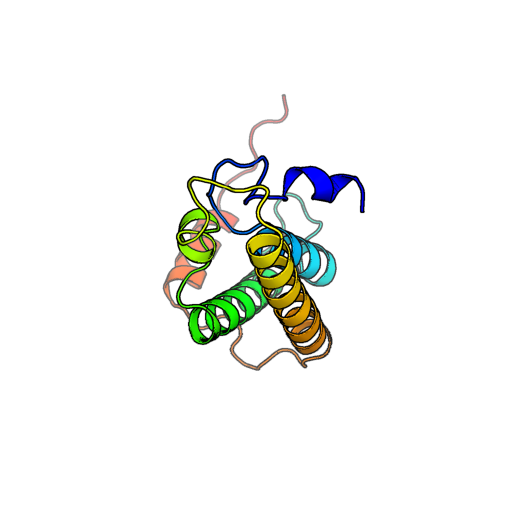OM 762 C C . ALA A 1 102 ? -12.977 -11.638 9.323 1.00 84.50 102 ALA A C 1
ATOM 764 O O . ALA A 1 102 ? -13.131 -10.411 9.448 1.00 84.50 102 ALA A O 1
ATOM 765 N N . PRO A 1 103 ? -13.373 -12.516 10.270 1.00 72.06 103 PRO A N 1
ATOM 766 C CA . PRO A 1 103 ? -13.863 -12.065 11.566 1.00 72.06 103 PRO A CA 1
ATOM 767 C C . PRO A 1 103 ? -12.783 -11.206 12.243 1.00 72.06 103 PRO A C 1
ATOM 769 O O . PRO A 1 103 ? -11.596 -11.391 11.965 1.00 72.06 103 PRO A O 1
ATOM 772 N N . PRO A 1 104 ? -13.157 -10.233 13.089 1.00 65.00 104 PRO A N 1
ATOM 773 C CA . PRO A 1 104 ? -12.175 -9.522 13.899 1.00 65.00 104 PRO A CA 1
ATOM 774 C C . PRO A 1 104 ? -11.380 -10.541 14.720 1.00 65.00 104 PRO A C 1
ATOM 776 O O . PRO A 1 104 ? -11.963 -11.287 15.503 1.00 65.00 104 PRO A O 1
ATOM 779 N N . GLU A 1 105 ? -10.066 -10.615 14.499 1.00 60.03 105 GLU A N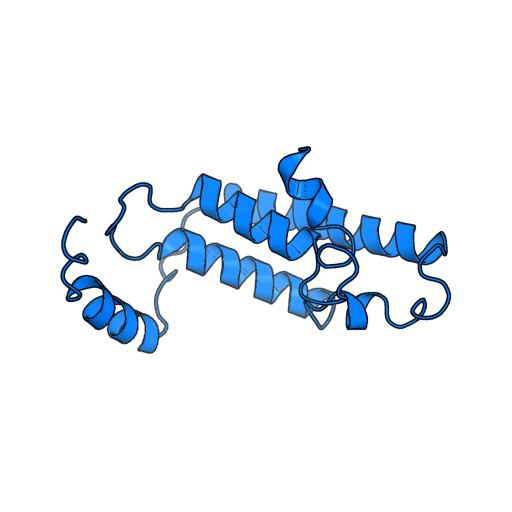 1
ATOM 780 C CA . GLU A 1 105 ? -9.205 -11.448 15.337 1.00 60.03 105 GLU A CA 1
ATOM 781 C C . GLU A 1 105 ? -9.189 -10.863 16.755 1.00 60.03 105 GLU A C 1
ATOM 783 O O . GLU A 1 105 ? -8.941 -9.666 16.952 1.00 60.03 105 GLU A O 1
ATOM 788 N N . GLU A 1 106 ? -9.451 -11.713 17.751 1.00 41.81 106 GLU A N 1
ATOM 789 C CA . GLU A 1 106 ? -9.220 -11.413 19.164 1.00 41.81 106 GLU A CA 1
ATOM 790 C C . GLU A 1 106 ? -7.722 -11.133 19.363 1.00 41.81 106 GLU A C 1
ATOM 792 O O . GLU A 1 106 ? -6.916 -12.044 19.527 1.00 41.81 106 GLU A O 1
ATOM 797 N N . GLY A 1 107 ? -7.327 -9.860 19.272 1.00 48.69 107 GLY A N 1
ATOM 798 C CA . GLY A 1 107 ? -5.922 -9.455 19.373 1.00 48.69 107 GLY A CA 1
ATOM 799 C C . GLY A 1 107 ? -5.458 -8.350 18.421 1.00 48.69 107 GLY A C 1
ATOM 800 O O . GLY A 1 107 ? -4.280 -8.007 18.470 1.00 48.69 107 GLY A O 1
ATOM 801 N N . GLU A 1 108 ? -6.340 -7.741 17.612 1.00 50.81 108 GLU A N 1
ATOM 802 C CA . GLU A 1 108 ? -6.018 -6.661 16.645 1.00 50.81 108 GLU A CA 1
ATOM 803 C C . GLU A 1 108 ? -5.234 -5.443 17.214 1.00 50.81 108 GLU A C 1
ATOM 805 O O . GLU A 1 108 ? -4.815 -4.572 16.456 1.00 50.81 108 GLU A O 1
ATOM 810 N N . ALA A 1 109 ? -4.984 -5.341 18.524 1.00 50.91 109 ALA A N 1
ATOM 811 C CA . ALA A 1 109 ? -4.308 -4.195 19.132 1.00 50.91 109 ALA A CA 1
ATOM 812 C C . ALA A 1 109 ? -3.382 -4.549 20.314 1.00 50.91 109 ALA A C 1
ATOM 814 O O . ALA A 1 109 ? -3.515 -3.954 21.377 1.00 50.91 109 ALA A O 1
ATOM 815 N N . THR A 1 110 ? -2.443 -5.489 20.167 1.00 49.28 110 THR A N 1
ATOM 816 C CA . THR A 1 110 ? -1.525 -5.857 21.273 1.00 49.28 110 THR A CA 1
ATOM 817 C C . THR A 1 110 ? -0.170 -5.147 21.265 1.00 49.28 110 THR A C 1
ATOM 819 O O . THR A 1 110 ? 0.641 -5.376 22.158 1.00 49.28 110 THR A O 1
ATOM 822 N N . GLU A 1 111 ? 0.109 -4.264 20.302 1.00 53.25 111 GLU A N 1
ATOM 823 C CA . GLU A 1 111 ? 1.379 -3.531 20.290 1.00 53.25 111 GLU A CA 1
ATOM 824 C C . GLU A 1 111 ? 1.402 -2.435 21.377 1.00 53.25 111 GLU A C 1
ATOM 826 O O . GLU A 1 111 ? 0.636 -1.474 21.277 1.00 53.25 111 GLU A O 1
ATOM 831 N N . PRO A 1 112 ? 2.285 -2.508 22.397 1.00 55.75 112 PRO A N 1
ATOM 832 C CA . PRO A 1 112 ? 2.203 -1.656 23.597 1.00 55.75 112 PRO A CA 1
ATOM 833 C C . PRO A 1 112 ? 2.341 -0.149 23.334 1.00 55.75 112 PRO A C 1
ATOM 835 O O . PRO A 1 112 ? 1.824 0.693 24.076 1.00 55.75 112 PRO A O 1
ATOM 838 N N . TRP A 1 113 ? 3.038 0.224 22.257 1.00 57.78 113 TRP A N 1
ATOM 839 C CA . TRP A 1 113 ? 3.169 1.627 21.863 1.00 57.78 113 TRP A CA 1
ATOM 840 C C . TRP A 1 113 ? 1.853 2.200 21.330 1.00 57.78 113 TRP A C 1
ATOM 842 O O . TRP A 1 113 ? 1.673 3.414 21.369 1.00 57.78 113 TRP A O 1
ATOM 852 N N . TRP A 1 114 ? 0.926 1.357 20.867 1.00 63.25 114 TRP A N 1
ATOM 853 C CA . TRP A 1 114 ? -0.372 1.775 20.349 1.00 63.25 114 TRP A CA 1
ATOM 854 C C . TRP A 1 114 ? -1.259 2.319 21.464 1.00 63.25 114 TRP A C 1
ATOM 856 O O . TRP A 1 114 ? -1.797 3.416 21.341 1.00 63.25 114 TRP A O 1
ATOM 866 N N . ASP A 1 115 ? -1.311 1.636 22.606 1.00 64.19 115 ASP A N 1
ATOM 867 C CA . ASP A 1 115 ? -2.023 2.143 23.780 1.00 64.19 115 ASP A CA 1
ATOM 868 C C . ASP A 1 115 ? -1.410 3.449 24.287 1.00 64.19 115 ASP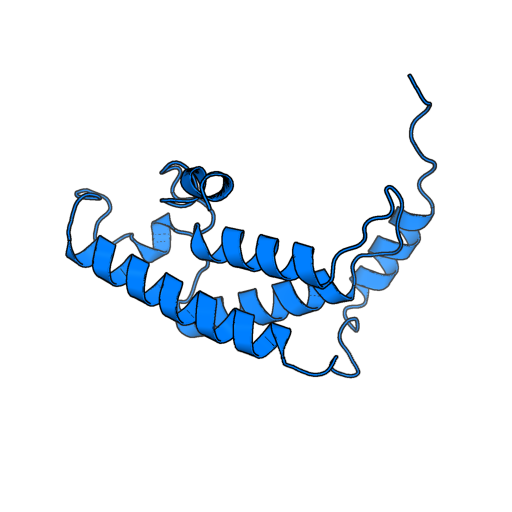 A C 1
ATOM 870 O O . ASP A 1 115 ? -2.136 4.379 24.637 1.00 64.19 115 ASP A O 1
ATOM 874 N N . THR A 1 116 ? -0.082 3.577 24.224 1.00 69.56 116 THR A N 1
ATOM 875 C CA . THR A 1 116 ? 0.627 4.821 24.570 1.00 69.56 116 THR A CA 1
ATOM 876 C C . THR A 1 116 ? 0.341 5.956 23.577 1.00 69.56 116 THR A C 1
ATOM 878 O O . THR A 1 116 ? 0.139 7.102 23.975 1.00 69.56 116 THR A O 1
ATOM 881 N N . TYR A 1 117 ? 0.323 5.668 22.274 1.00 70.88 117 TYR A N 1
ATOM 882 C CA . TYR A 1 117 ? 0.036 6.649 21.226 1.00 70.88 117 TYR A CA 1
ATOM 883 C C . TYR A 1 117 ? -1.399 7.167 21.342 1.00 70.88 117 TYR A C 1
ATOM 885 O O . TYR A 1 117 ? -1.627 8.376 21.317 1.00 70.88 117 TYR A O 1
ATOM 893 N N . LEU A 1 118 ? -2.357 6.265 21.535 1.00 66.06 118 LEU A N 1
ATOM 894 C CA . LEU A 1 118 ? -3.772 6.608 21.600 1.00 66.06 118 LEU A CA 1
ATOM 895 C C . LEU A 1 118 ? -4.138 7.328 22.890 1.00 66.06 118 LEU A C 1
ATOM 897 O O . LEU A 1 118 ? -4.809 8.350 22.831 1.00 66.06 118 LEU A O 1
ATOM 901 N N . THR A 1 119 ? -3.601 6.898 24.036 1.00 65.69 119 THR A N 1
ATOM 902 C CA . THR A 1 119 ? -3.790 7.631 25.302 1.00 65.69 119 THR A CA 1
ATOM 903 C C . THR A 1 119 ? -3.224 9.048 25.267 1.00 65.69 119 THR A C 1
ATOM 905 O O . THR A 1 119 ? -3.714 9.906 25.999 1.00 65.69 119 THR A O 1
ATOM 908 N N . ARG A 1 120 ? -2.205 9.322 24.441 1.00 69.12 120 ARG A N 1
ATOM 909 C CA . ARG A 1 120 ? -1.715 10.687 24.199 1.00 69.12 120 ARG A CA 1
ATOM 910 C C . ARG A 1 120 ? -2.601 11.445 23.216 1.00 69.12 120 ARG A C 1
ATOM 912 O O . ARG A 1 120 ? -2.934 12.592 23.485 1.00 69.12 120 ARG A O 1
ATOM 919 N N . ARG A 1 121 ? -2.985 10.818 22.100 1.00 67.44 121 ARG A N 1
ATOM 920 C CA . ARG A 1 121 ? -3.806 11.434 21.046 1.00 67.44 121 ARG A CA 1
ATOM 921 C C . ARG A 1 121 ? -5.192 11.828 21.555 1.00 67.44 121 ARG A C 1
ATOM 923 O O . ARG A 1 121 ? -5.645 12.929 21.279 1.00 67.44 121 ARG A O 1
ATOM 930 N N . ASP A 1 122 ? -5.829 10.959 22.333 1.00 66.06 122 ASP A N 1
ATOM 931 C CA . ASP A 1 122 ? -7.188 11.167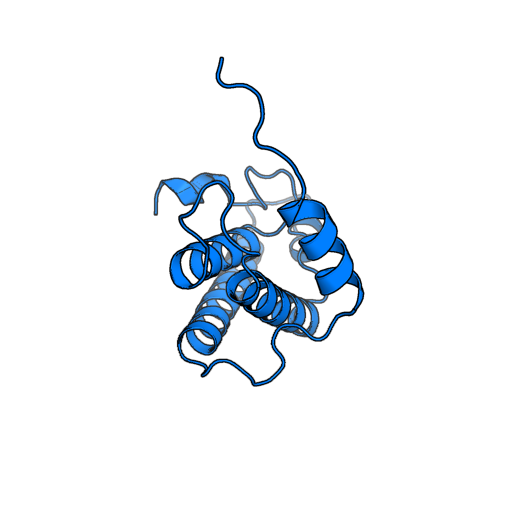 22.844 1.00 66.06 122 ASP A CA 1
ATOM 932 C C . ASP A 1 122 ? -7.246 12.229 23.965 1.00 66.06 122 ASP A C 1
ATOM 934 O O . ASP A 1 122 ? -8.326 12.600 24.412 1.00 66.06 122 ASP A O 1
ATOM 938 N N . LYS A 1 123 ? -6.089 12.751 24.403 1.00 66.38 123 LYS A N 1
ATOM 939 C CA . LYS A 1 123 ? -5.966 13.894 25.325 1.00 66.38 123 LYS A CA 1
ATOM 940 C C . LYS A 1 123 ? -5.675 15.224 24.619 1.00 66.38 123 LYS A C 1
ATOM 942 O O . LYS A 1 123 ? -5.506 16.232 25.300 1.00 66.38 123 LYS A O 1
ATOM 947 N N . VAL A 1 124 ? -5.554 15.242 23.291 1.00 64.69 124 VAL A N 1
ATOM 948 C CA . VAL A 1 124 ? -5.299 16.476 22.536 1.00 64.69 124 VAL A CA 1
ATOM 949 C C . VAL A 1 124 ? -6.619 17.227 22.376 1.00 64.69 124 VAL A C 1
ATOM 951 O O . VAL A 1 124 ? -7.531 16.736 21.712 1.00 64.69 124 VAL A O 1
ATOM 954 N N . GLU A 1 125 ? -6.729 18.407 22.991 1.00 64.44 125 GLU A N 1
ATOM 955 C CA . GLU A 1 125 ? -7.867 19.301 22.762 1.00 64.44 125 GLU A CA 1
ATOM 956 C C . GLU A 1 125 ? -7.948 19.684 21.273 1.00 64.44 125 GLU A C 1
ATOM 958 O O . GLU A 1 125 ? -6.911 19.907 20.636 1.00 64.44 125 GLU A O 1
ATOM 963 N N . PRO A 1 126 ? -9.159 19.743 20.689 1.00 64.81 126 PRO A N 1
ATOM 964 C CA . PRO A 1 126 ? -9.319 20.167 19.307 1.00 64.81 126 PRO A CA 1
ATOM 965 C C . PRO A 1 126 ? -8.766 21.590 19.120 1.00 64.81 126 PRO A C 1
ATOM 967 O O . PRO A 1 126 ? -8.869 22.412 20.035 1.00 64.81 126 PRO A O 1
ATOM 970 N N . PRO A 1 127 ? -8.178 21.904 17.950 1.00 68.31 127 PRO A N 1
ATOM 971 C CA . PRO A 1 127 ? -7.680 23.247 17.685 1.00 68.31 127 PRO A CA 1
ATOM 972 C C . PRO A 1 127 ? -8.816 24.274 17.839 1.00 68.31 127 PRO A C 1
ATOM 974 O O . PRO A 1 127 ? -9.968 23.942 17.531 1.00 68.31 127 PRO A O 1
ATOM 977 N N . PRO A 1 128 ? -8.520 25.511 18.285 1.00 73.88 128 PRO A N 1
ATOM 978 C CA . PRO A 1 128 ? -9.512 26.577 18.332 1.00 73.88 128 PRO A CA 1
ATOM 979 C C . PRO A 1 128 ? -10.186 26.704 16.967 1.00 73.88 128 PRO A C 1
ATOM 981 O O . PRO A 1 128 ? -9.511 26.708 15.935 1.00 73.88 128 PRO A O 1
ATOM 984 N N . GLN A 1 129 ? -11.514 26.763 16.960 1.00 69.94 129 GLN A N 1
ATOM 985 C CA . GLN A 1 129 ? -12.272 26.976 15.732 1.00 69.94 129 GLN A CA 1
ATOM 986 C C . GLN A 1 129 ? -11.923 28.372 15.198 1.00 69.94 129 GLN A C 1
ATOM 988 O O . GLN A 1 129 ? -11.971 29.343 15.955 1.00 69.94 129 GLN A O 1
ATOM 993 N N . ALA A 1 130 ? -11.489 28.428 13.936 1.00 63.31 130 ALA A N 1
ATOM 994 C CA . ALA A 1 130 ? -11.131 29.661 13.237 1.00 63.31 130 ALA A CA 1
ATOM 995 C C . ALA A 1 130 ? -12.363 30.509 12.903 1.00 63.31 130 ALA A C 1
ATOM 997 O O . ALA A 1 130 ? -13.419 29.906 12.595 1.00 63.31 130 ALA A O 1
#

Sequence (130 aa):
MRAATSFGGGVALSKGMCGCVSAAAMALGMAFGSTEPTGTAPRSAYARARAFLEAFRKRFGTITCGTLTAPWERDFANPQRVYRCAELVDFTVREVQRILHAPPEEGEATEPWWDTYLTRRDKVEPPPQA

Secondary structure (DSSP, 8-state):
-GGGGGGTTTTTS---B-HHHHHHHHHHHHHH---STT-S--HHHHHHHHHHHHHHHHHHS-SBHHHHTGGGTT-TT-HHHHHHHHHHHHHHHHHHHHHHHSPPPTTTT--HHHHHHHHHHTT-PPPPP-

pLDDT: mean 85.89, std 15.39, range [41.81, 98.69]

Foldseek 3Di:
DVVLQQCDCNGVVPQAFHSLLVVLLVVLCVQQNDPDPLDQDSLLSVLLSVVLLVVLCVVQVDRGSCVQQVVCPVPCVDVVVVVSSVVSNVSSVVSSVVSSPDDPPPPSDPDVVRVVVRVVSSPDDDPPDD

Radius of gyration: 17.22 Å; chains: 1; bounding box: 31×42×46 Å